Protein AF-A0A951EPS0-F1 (afdb_monomer)

Solvent-accessible surface area (backbone atoms only — not comparable to full-atom values): 3802 Å² total; per-residue (Å²): 139,90,85,86,72,94,71,67,101,61,90,86,82,78,80,81,91,52,71,70,59,51,58,60,49,42,40,48,53,72,29,92,84,6,55,52,49,53,54,52,51,35,45,63,49,32,78,76,47,82,53,65,69,63,24,55,73,37,102

Structure (mmCIF, N/CA/C/O backbone):
data_AF-A0A951EPS0-F1
#
_entry.id   AF-A0A951EPS0-F1
#
loop_
_atom_site.group_PDB
_atom_site.id
_atom_site.type_symbol
_atom_site.label_atom_id
_atom_site.label_alt_id
_atom_site.label_comp_id
_atom_site.label_asym_id
_atom_site.label_entity_id
_atom_site.label_seq_id
_atom_site.pdbx_PDB_ins_code
_atom_site.Cartn_x
_atom_site.Cartn_y
_atom_site.Cartn_z
_atom_site.occupancy
_atom_site.B_iso_or_equiv
_atom_site.auth_seq_id
_atom_site.auth_comp_id
_atom_site.auth_asym_id
_atom_site.auth_atom_id
_atom_site.pdbx_PDB_model_num
ATOM 1 N N . MET A 1 1 ? 2.948 9.817 -13.597 1.00 88.50 1 MET A 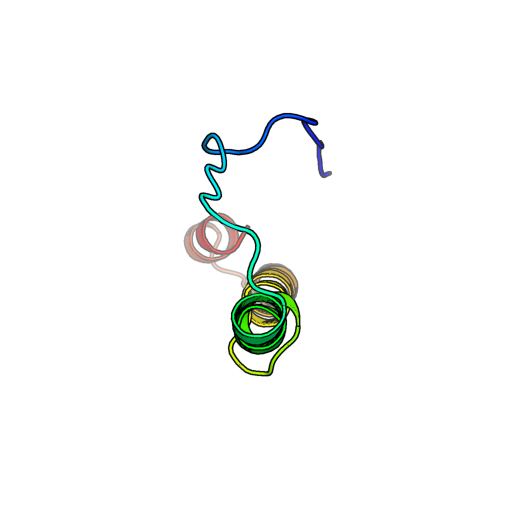N 1
ATOM 2 C CA . MET A 1 1 ? 2.360 10.930 -12.813 1.00 88.50 1 MET A CA 1
ATOM 3 C C . MET A 1 1 ? 1.166 10.368 -12.063 1.00 88.50 1 MET A C 1
ATOM 5 O O . MET A 1 1 ? 0.382 9.679 -12.697 1.00 88.50 1 MET A O 1
ATOM 9 N N . PHE A 1 2 ? 1.046 10.610 -10.757 1.00 95.06 2 PHE A N 1
ATOM 10 C CA . PHE A 1 2 ? -0.064 10.087 -9.950 1.00 95.06 2 PHE A CA 1
ATOM 11 C C . PHE A 1 2 ? -1.220 11.089 -9.867 1.00 95.06 2 PHE A C 1
ATOM 13 O O . PHE A 1 2 ? -1.002 12.301 -9.886 1.00 95.06 2 PHE A O 1
ATOM 20 N N . LEU A 1 3 ? -2.442 10.573 -9.744 1.00 97.44 3 LEU A N 1
ATOM 21 C CA . LEU A 1 3 ? -3.654 11.344 -9.472 1.00 97.44 3 LEU A CA 1
ATOM 22 C C . LEU A 1 3 ? -4.310 10.786 -8.209 1.00 97.44 3 LEU A C 1
ATOM 24 O O . LEU A 1 3 ? -4.443 9.575 -8.069 1.00 97.44 3 LEU A O 1
ATOM 28 N N . HIS A 1 4 ? -4.744 11.664 -7.308 1.00 97.31 4 HIS A N 1
ATOM 29 C CA . HIS A 1 4 ? -5.416 11.274 -6.070 1.00 97.31 4 HIS A CA 1
ATOM 30 C C . HIS A 1 4 ? -6.889 11.692 -6.106 1.00 97.31 4 HIS A C 1
ATOM 32 O O . HIS A 1 4 ? -7.215 12.860 -6.336 1.00 97.31 4 HIS A O 1
ATOM 38 N N . ARG A 1 5 ? -7.777 10.727 -5.863 1.00 97.81 5 ARG A N 1
ATOM 39 C CA . ARG A 1 5 ? -9.212 10.921 -5.623 1.00 97.81 5 ARG A CA 1
ATOM 40 C C . ARG A 1 5 ? -9.466 10.766 -4.124 1.00 97.81 5 ARG A C 1
ATOM 42 O O . ARG A 1 5 ? -8.826 9.935 -3.493 1.00 97.81 5 ARG A O 1
ATOM 49 N N . LYS A 1 6 ? -10.334 11.605 -3.548 1.00 97.25 6 LYS A N 1
ATOM 50 C CA . LYS A 1 6 ? -10.570 11.629 -2.088 1.00 97.25 6 LYS A CA 1
ATOM 51 C C . LYS A 1 6 ? -11.417 10.444 -1.629 1.00 97.25 6 LYS A C 1
ATOM 53 O O . LYS A 1 6 ? -11.417 10.103 -0.452 1.00 97.25 6 LYS A O 1
ATOM 58 N N . GLU A 1 7 ? -12.180 9.879 -2.550 1.00 97.56 7 GLU A N 1
ATOM 59 C CA . GLU A 1 7 ? -13.050 8.740 -2.343 1.00 97.56 7 GLU A CA 1
ATOM 60 C C . GLU A 1 7 ? -12.226 7.461 -2.148 1.00 97.56 7 GLU A C 1
ATOM 62 O O . GLU A 1 7 ? -11.250 7.215 -2.857 1.00 97.56 7 GLU A O 1
ATOM 67 N N . THR A 1 8 ? -12.635 6.619 -1.198 1.00 97.31 8 THR A N 1
ATOM 68 C CA . THR A 1 8 ? -12.063 5.280 -1.034 1.00 97.31 8 THR A CA 1
ATOM 69 C C . THR A 1 8 ? -12.557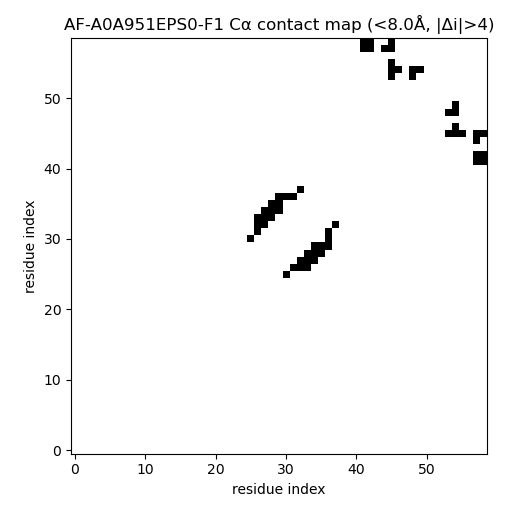 4.348 -2.144 1.00 97.31 8 TH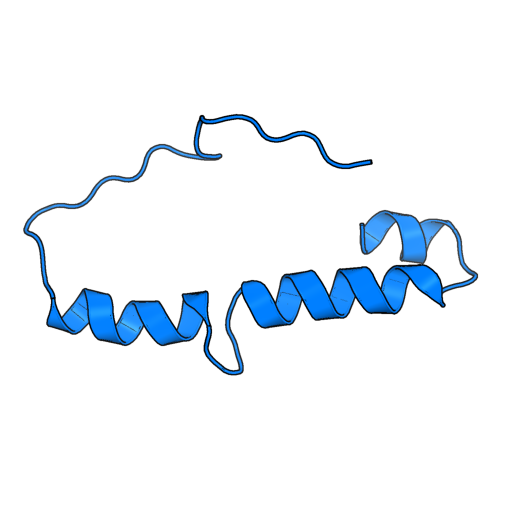R A C 1
ATOM 71 O O . THR A 1 8 ? -13.662 4.518 -2.659 1.00 97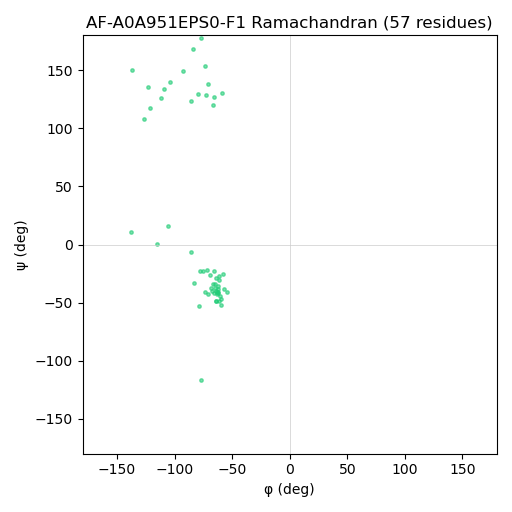.31 8 THR A O 1
ATOM 74 N N . ILE A 1 9 ? -11.771 3.316 -2.478 1.00 97.19 9 ILE A N 1
ATOM 75 C CA . ILE A 1 9 ? -12.133 2.302 -3.494 1.00 97.19 9 ILE A CA 1
ATOM 76 C C . ILE A 1 9 ? -13.464 1.614 -3.143 1.00 97.19 9 ILE A C 1
ATOM 78 O O . ILE A 1 9 ? -14.292 1.350 -4.011 1.00 97.19 9 ILE A O 1
ATOM 82 N N . ALA A 1 10 ? -13.681 1.360 -1.851 1.00 96.62 10 ALA A N 1
ATOM 83 C CA . ALA A 1 10 ? -14.929 0.860 -1.292 1.00 96.62 10 ALA A CA 1
ATOM 84 C C . ALA A 1 10 ? -15.263 1.613 0.009 1.00 96.62 10 ALA A C 1
ATOM 86 O O . ALA A 1 10 ? -14.346 2.058 0.709 1.00 96.62 10 ALA A O 1
ATOM 87 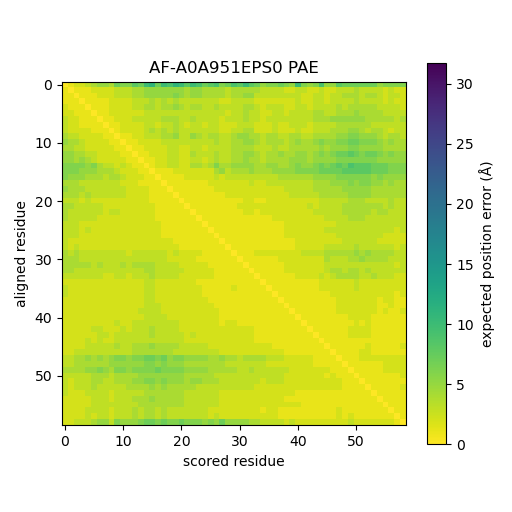N N . PRO A 1 11 ? -16.551 1.776 0.366 1.00 96.00 11 PRO A N 1
ATOM 88 C CA . PRO A 1 11 ? -16.937 2.437 1.608 1.00 96.00 11 PRO A CA 1
ATOM 89 C C . PRO A 1 11 ? -16.493 1.621 2.827 1.00 96.00 11 PRO A C 1
ATOM 91 O O . PRO A 1 11 ? -16.840 0.447 2.965 1.00 96.00 11 PRO A O 1
ATOM 94 N N . VAL A 1 12 ? -15.770 2.262 3.746 1.00 95.50 12 VAL A N 1
ATOM 95 C CA . VAL A 1 12 ? -15.357 1.645 5.012 1.00 95.50 12 VAL A CA 1
ATOM 96 C C . VAL A 1 12 ? -16.521 1.679 6.000 1.00 95.50 12 VAL A C 1
ATOM 98 O O . VAL A 1 12 ? -17.125 2.726 6.229 1.00 95.50 12 VAL A O 1
ATOM 101 N N . LYS A 1 13 ? -16.833 0.531 6.607 1.00 95.62 13 LYS A 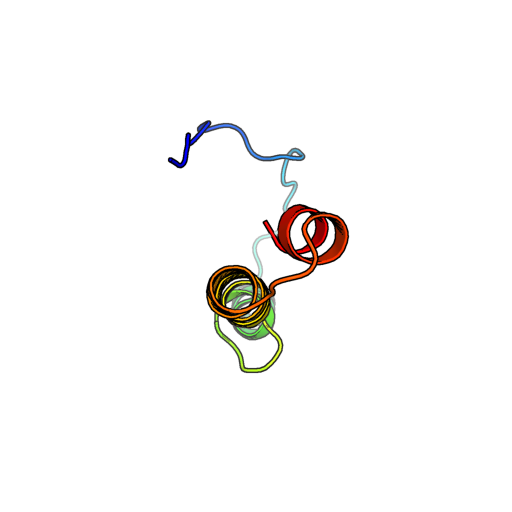N 1
ATOM 102 C CA . LYS A 1 13 ? -17.829 0.415 7.678 1.00 95.62 13 LYS A CA 1
ATOM 103 C C . LYS A 1 13 ? -17.163 -0.154 8.921 1.00 95.62 13 LYS A C 1
ATOM 105 O O . LYS A 1 13 ? -16.706 -1.291 8.909 1.00 95.62 13 LYS A O 1
ATOM 110 N N . VAL A 1 14 ? -17.144 0.634 9.989 1.00 95.12 14 VAL A N 1
ATOM 111 C CA . VAL A 1 14 ? -16.708 0.203 11.321 1.00 95.12 14 VAL A CA 1
ATOM 112 C C . VAL A 1 14 ? -17.949 0.132 12.205 1.00 95.12 14 VAL A C 1
ATOM 114 O O . VAL A 1 14 ? -18.785 1.031 12.156 1.00 95.12 14 VAL A O 1
ATOM 117 N N . GLY A 1 15 ? -18.095 -0.953 12.967 1.00 96.12 15 GLY A N 1
ATOM 118 C CA . GLY A 1 15 ? -19.126 -1.067 13.999 1.00 96.12 15 GLY A CA 1
ATOM 119 C C . GLY A 1 15 ? -18.719 -0.276 15.241 1.00 96.12 15 GLY A C 1
ATOM 120 O O . GLY A 1 15 ? -18.529 0.936 15.193 1.00 96.12 15 GLY A O 1
ATOM 121 N N . THR A 1 16 ? -18.530 -0.970 16.360 1.00 97.50 16 THR A N 1
ATOM 122 C CA . THR A 1 16 ? -17.950 -0.364 17.564 1.00 97.50 16 THR A CA 1
ATOM 123 C C . THR A 1 16 ? -16.448 -0.129 17.364 1.00 97.50 16 THR A C 1
ATOM 125 O O . THR A 1 16 ? -15.748 -1.072 16.990 1.00 97.50 16 THR A O 1
ATOM 128 N N . PRO A 1 17 ? -15.920 1.082 17.619 1.00 96.94 17 PRO A N 1
ATOM 129 C CA . PRO A 1 17 ? -14.482 1.327 17.575 1.00 96.94 17 PRO A CA 1
ATOM 130 C C . PRO A 1 17 ? -13.719 0.431 18.560 1.00 96.94 17 PRO A C 1
ATOM 132 O O . PRO A 1 17 ? -14.059 0.381 19.742 1.00 96.94 17 PRO A O 1
ATOM 135 N N . ASP A 1 18 ? -12.663 -0.235 18.084 1.00 98.00 18 ASP A N 1
ATOM 136 C CA . ASP A 1 18 ? -11.775 -1.058 18.911 1.00 98.00 18 ASP A CA 1
ATOM 137 C C . ASP A 1 18 ? -10.304 -0.638 18.712 1.00 98.00 18 ASP A C 1
ATOM 139 O O . ASP A 1 18 ? -9.715 -0.916 17.661 1.00 98.00 18 ASP A O 1
ATOM 143 N N . PRO A 1 19 ? -9.676 0.018 19.706 1.00 97.88 19 PRO A N 1
ATOM 144 C CA . PRO A 1 19 ? -8.288 0.459 19.602 1.00 97.88 19 PRO A CA 1
ATOM 145 C C . PRO A 1 19 ? -7.282 -0.699 19.600 1.00 97.88 19 PRO A C 1
ATOM 147 O O . PRO A 1 19 ? -6.206 -0.558 19.024 1.00 97.88 19 PRO A O 1
ATOM 150 N N . ARG A 1 20 ? -7.614 -1.853 20.198 1.00 98.38 20 ARG A N 1
ATOM 151 C CA . ARG A 1 20 ? -6.736 -3.034 20.183 1.00 98.38 20 ARG A CA 1
ATOM 152 C C . ARG A 1 20 ? -6.694 -3.638 18.7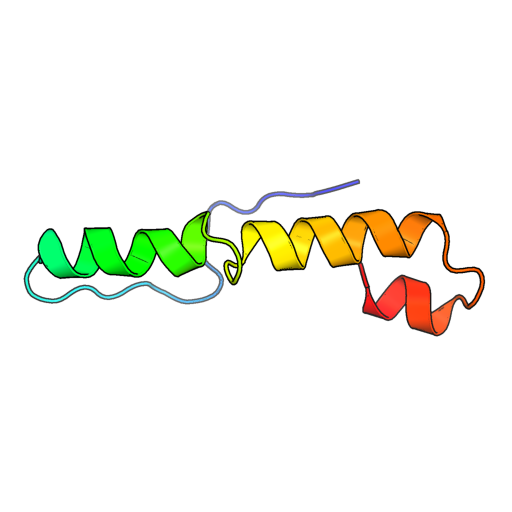88 1.00 98.38 20 ARG A C 1
ATOM 154 O O . ARG A 1 20 ? -5.616 -3.940 18.288 1.00 98.38 20 ARG A O 1
ATOM 161 N N . PHE A 1 21 ? -7.849 -3.737 18.130 1.00 98.12 21 PHE A N 1
ATOM 162 C CA . PHE A 1 21 ? -7.894 -4.122 16.720 1.00 98.12 21 PHE A CA 1
ATOM 163 C C . PHE A 1 21 ? -7.183 -3.094 15.830 1.00 98.12 21 PHE A C 1
ATOM 165 O O . PHE A 1 21 ? -6.419 -3.477 14.949 1.00 98.12 21 PHE A O 1
ATOM 172 N N . GLY A 1 22 ? -7.359 -1.796 16.104 1.00 97.75 22 GLY A N 1
ATOM 173 C CA . GLY A 1 22 ? -6.626 -0.731 15.416 1.00 97.75 22 GLY A CA 1
ATOM 174 C C . GLY A 1 22 ? -5.106 -0.909 15.486 1.00 97.75 22 GLY A C 1
ATOM 175 O O . GLY A 1 22 ? -4.432 -0.745 14.474 1.00 97.75 22 GLY A O 1
ATOM 176 N N . GLN A 1 23 ? -4.570 -1.323 16.639 1.00 98.44 23 GLN A N 1
ATOM 177 C CA . GLN A 1 23 ? -3.148 -1.639 16.783 1.00 98.44 23 GLN A CA 1
ATOM 178 C C . GLN A 1 23 ? -2.720 -2.838 15.922 1.00 98.44 23 GLN A C 1
ATOM 180 O O . GLN A 1 23 ? -1.650 -2.790 15.324 1.00 98.44 23 GLN A O 1
ATOM 185 N N . LEU A 1 24 ? -3.541 -3.889 15.821 1.00 98.38 24 LEU A N 1
ATOM 186 C CA . LEU A 1 24 ? -3.258 -5.027 14.933 1.00 98.38 24 LEU A CA 1
ATOM 187 C C . LEU A 1 24 ? -3.269 -4.608 13.455 1.00 98.38 24 LEU A C 1
ATOM 189 O O . LEU A 1 24 ? -2.436 -5.064 12.677 1.00 98.38 24 LEU A O 1
ATOM 193 N N . LEU A 1 25 ? -4.174 -3.702 13.072 1.00 98.12 25 LEU A N 1
ATOM 194 C CA . LEU A 1 25 ? -4.283 -3.198 11.702 1.00 98.12 25 LEU A CA 1
ATOM 195 C C . LEU A 1 25 ? -3.050 -2.386 11.262 1.00 98.12 25 LEU A C 1
ATOM 197 O O . LEU A 1 25 ? -2.775 -2.302 10.066 1.00 98.12 25 LEU A O 1
ATOM 201 N N . LEU A 1 26 ? -2.270 -1.836 12.204 1.00 98.44 26 LEU A N 1
ATOM 202 C CA . LEU A 1 26 ? -1.021 -1.132 11.886 1.00 98.44 26 LEU A CA 1
ATOM 203 C C . LEU A 1 26 ? 0.014 -2.033 11.198 1.00 98.44 26 LEU A C 1
ATOM 205 O O . LEU A 1 26 ? 0.798 -1.519 10.402 1.00 98.44 26 LEU A O 1
ATOM 209 N N . GLU A 1 27 ? -0.013 -3.350 11.430 1.00 98.44 27 GLU A N 1
ATOM 210 C CA . GLU A 1 27 ? 0.862 -4.294 10.717 1.00 98.44 27 GLU A CA 1
ATOM 211 C C . GLU A 1 27 ? 0.577 -4.282 9.209 1.00 98.44 27 GLU A C 1
ATOM 213 O O . GLU A 1 27 ? 1.500 -4.297 8.401 1.00 98.44 27 GLU A O 1
ATOM 218 N N . GLN A 1 28 ? -0.692 -4.164 8.810 1.00 98.38 28 GLN A N 1
ATOM 219 C CA . GLN A 1 28 ? -1.057 -4.062 7.396 1.00 98.38 28 GLN A CA 1
ATOM 220 C C . GLN A 1 28 ? -0.817 -2.664 6.816 1.00 98.38 28 GLN A C 1
ATOM 222 O O . GLN A 1 28 ? -0.635 -2.525 5.612 1.00 98.38 28 GLN A O 1
ATOM 227 N N . PHE A 1 29 ? -0.764 -1.620 7.644 1.00 97.56 29 PHE A N 1
ATOM 228 C CA . PHE A 1 29 ? -0.448 -0.273 7.168 1.00 97.56 29 PHE A CA 1
ATOM 229 C C . PHE A 1 29 ? 1.058 -0.073 6.936 1.00 97.56 29 PHE A C 1
ATOM 231 O O . PHE A 1 29 ? 1.466 0.358 5.860 1.00 97.56 29 PHE A O 1
ATOM 238 N N . GLY A 1 30 ? 1.885 -0.378 7.941 1.00 96.44 30 GLY A N 1
ATOM 239 C CA . GLY A 1 30 ? 3.322 -0.073 7.936 1.00 96.44 30 GLY A CA 1
ATOM 240 C C . GLY A 1 30 ? 4.221 -1.190 8.464 1.00 96.44 30 GLY A C 1
ATOM 241 O O . GLY A 1 30 ? 5.397 -0.944 8.721 1.00 96.44 30 GLY A O 1
ATOM 242 N N . GLY A 1 31 ? 3.678 -2.388 8.670 1.00 97.88 31 GLY A N 1
ATOM 243 C CA . GLY A 1 31 ? 4.453 -3.559 9.058 1.00 97.88 31 GLY A CA 1
ATOM 244 C C . GLY A 1 31 ? 5.226 -4.177 7.895 1.00 97.88 31 GLY A C 1
ATOM 245 O O . GLY A 1 31 ? 5.134 -3.757 6.736 1.00 97.88 31 GLY A O 1
ATOM 246 N N . ALA A 1 32 ? 5.994 -5.220 8.207 1.00 97.62 32 ALA A N 1
ATOM 247 C CA . ALA A 1 32 ? 6.860 -5.885 7.233 1.00 97.62 32 ALA A CA 1
ATOM 248 C C . ALA A 1 32 ? 6.060 -6.540 6.096 1.00 97.62 32 ALA A C 1
ATOM 250 O O . ALA A 1 32 ? 6.545 -6.638 4.973 1.00 97.62 32 ALA A O 1
ATOM 251 N N . THR A 1 33 ? 4.827 -6.957 6.390 1.00 97.62 33 THR A N 1
ATOM 252 C CA . THR A 1 33 ? 3.903 -7.575 5.425 1.00 97.62 33 THR A CA 1
ATOM 253 C C . THR A 1 33 ? 2.772 -6.639 4.993 1.00 97.62 33 THR A C 1
ATOM 255 O O . THR A 1 33 ? 1.767 -7.102 4.463 1.00 97.62 33 THR A O 1
ATOM 258 N N . GLY A 1 34 ? 2.917 -5.334 5.247 1.00 98.06 34 GLY A N 1
ATOM 259 C CA . GLY A 1 34 ? 1.883 -4.342 4.980 1.00 98.06 34 GLY A CA 1
ATOM 260 C C . GLY A 1 34 ? 1.843 -3.814 3.545 1.00 98.06 34 GLY A C 1
ATOM 261 O O . GLY A 1 34 ? 2.773 -3.974 2.751 1.00 98.06 34 GLY A O 1
ATOM 262 N N . GLU A 1 35 ? 0.763 -3.098 3.251 1.00 98.38 35 GLU A N 1
ATOM 263 C CA . GLU A 1 35 ? 0.439 -2.533 1.940 1.00 98.38 35 GLU A CA 1
ATOM 264 C C . GLU A 1 35 ? 1.473 -1.506 1.468 1.00 98.38 35 GLU A C 1
ATOM 266 O O . GLU A 1 35 ? 1.801 -1.453 0.284 1.00 98.38 35 GLU A O 1
ATOM 271 N N . LEU A 1 36 ? 2.045 -0.713 2.384 1.00 97.94 36 LEU A N 1
ATOM 272 C CA . LEU A 1 36 ? 3.106 0.233 2.031 1.00 97.94 36 LEU A CA 1
ATOM 273 C C . LEU A 1 36 ? 4.350 -0.490 1.498 1.00 97.94 36 LEU A C 1
ATOM 275 O O . LEU A 1 36 ? 4.945 -0.044 0.517 1.00 97.94 36 LEU A O 1
ATOM 279 N N . THR A 1 37 ? 4.726 -1.609 2.122 1.00 98.38 37 THR A N 1
ATOM 280 C CA . THR A 1 37 ? 5.865 -2.425 1.687 1.00 98.38 37 THR A CA 1
ATOM 281 C C . THR A 1 37 ? 5.600 -2.998 0.300 1.00 98.38 37 THR A C 1
ATOM 283 O O . THR A 1 37 ? 6.437 -2.835 -0.587 1.00 98.38 37 THR A O 1
ATOM 286 N N . ALA A 1 38 ? 4.421 -3.588 0.083 1.00 98.31 38 ALA A N 1
ATOM 287 C CA . ALA A 1 38 ? 4.032 -4.139 -1.213 1.00 98.31 38 ALA A CA 1
ATOM 288 C C . ALA A 1 38 ? 4.028 -3.066 -2.317 1.00 98.31 38 ALA A C 1
ATOM 290 O O . ALA A 1 38 ? 4.712 -3.217 -3.330 1.00 98.31 38 ALA A O 1
ATOM 291 N N . ALA A 1 39 ? 3.335 -1.945 -2.090 1.00 98.06 39 ALA A N 1
ATOM 292 C CA . ALA A 1 39 ? 3.213 -0.867 -3.067 1.00 98.06 39 ALA A CA 1
ATOM 293 C C . ALA A 1 39 ? 4.575 -0.270 -3.451 1.00 98.06 39 ALA A C 1
ATOM 295 O O . ALA A 1 39 ? 4.872 -0.112 -4.635 1.00 98.06 39 ALA A O 1
ATOM 296 N N . LEU A 1 40 ? 5.434 0.032 -2.469 1.00 98.19 40 LEU A N 1
ATOM 297 C CA . LEU A 1 40 ? 6.760 0.589 -2.745 1.00 98.19 40 LEU A CA 1
ATOM 298 C C . LEU A 1 40 ? 7.681 -0.426 -3.421 1.00 98.19 40 LEU A C 1
ATOM 300 O O . LEU A 1 40 ? 8.456 -0.042 -4.298 1.00 98.19 40 LEU A O 1
ATOM 304 N N . GLN A 1 41 ? 7.597 -1.703 -3.040 1.00 98.38 41 GLN A N 1
ATOM 305 C CA . GLN A 1 41 ? 8.403 -2.759 -3.636 1.00 98.38 41 GLN A CA 1
ATOM 306 C C . GLN A 1 41 ? 8.066 -2.955 -5.118 1.00 98.38 41 GLN A C 1
ATOM 308 O O . GLN A 1 41 ? 8.977 -2.961 -5.946 1.00 98.38 41 GLN A O 1
ATOM 313 N N . TYR A 1 42 ? 6.788 -3.071 -5.476 1.00 98.31 42 TYR A N 1
ATOM 314 C CA . TYR A 1 42 ? 6.392 -3.221 -6.881 1.00 98.31 42 TYR A CA 1
ATOM 315 C C . TYR A 1 42 ? 6.716 -1.966 -7.688 1.00 98.31 42 TYR A C 1
ATOM 317 O O . TYR A 1 42 ? 7.299 -2.048 -8.773 1.00 98.31 42 TYR A O 1
ATOM 325 N N . TRP A 1 43 ? 6.465 -0.791 -7.107 1.00 98.06 43 TRP A N 1
ATOM 326 C CA . TRP A 1 43 ? 6.767 0.468 -7.767 1.00 98.06 43 TRP A CA 1
ATOM 327 C C . TRP A 1 43 ? 8.263 0.617 -8.069 1.00 98.06 43 TRP A C 1
ATOM 329 O O . TRP A 1 43 ? 8.614 0.899 -9.216 1.00 98.06 43 TRP A O 1
ATOM 339 N N . VAL A 1 44 ? 9.159 0.361 -7.104 1.00 98.31 44 VAL A N 1
ATOM 340 C CA . VAL A 1 44 ? 10.616 0.458 -7.330 1.00 98.31 44 VAL A CA 1
ATOM 341 C C . VAL A 1 44 ? 11.130 -0.605 -8.309 1.00 98.31 44 VAL A C 1
ATOM 343 O O . VAL A 1 44 ? 12.029 -0.327 -9.109 1.00 98.31 44 VAL A O 1
ATOM 346 N N . GLN A 1 45 ? 10.539 -1.804 -8.300 1.00 98.44 45 GLN A N 1
ATOM 347 C CA . GLN A 1 45 ? 10.849 -2.856 -9.272 1.00 98.44 45 GLN A CA 1
ATOM 348 C C . GLN A 1 45 ? 10.504 -2.410 -10.697 1.00 98.44 45 GLN A C 1
ATOM 350 O O . GLN A 1 45 ? 11.316 -2.604 -11.601 1.00 98.44 45 GLN A O 1
ATOM 355 N N . SER A 1 46 ? 9.368 -1.731 -10.894 1.00 97.81 46 SER A N 1
ATOM 356 C CA . SER A 1 46 ? 8.910 -1.296 -12.221 1.00 97.81 46 SER A CA 1
ATOM 357 C C . SER A 1 46 ? 9.909 -0.397 -12.973 1.00 97.81 46 SER A C 1
ATOM 359 O O . SER A 1 46 ? 9.923 -0.390 -14.203 1.00 97.81 46 SER A O 1
ATOM 361 N N . PHE A 1 47 ? 10.793 0.324 -12.271 1.00 97.75 47 PHE A N 1
ATOM 362 C CA . PHE A 1 47 ? 11.814 1.176 -12.901 1.00 97.75 47 PHE A CA 1
ATOM 363 C C . PHE A 1 47 ? 12.944 0.396 -13.578 1.00 97.75 47 PHE A C 1
ATOM 365 O O . PHE A 1 47 ? 13.623 0.947 -14.441 1.00 97.75 47 PHE A O 1
ATOM 372 N N . HIS A 1 48 ? 13.156 -0.860 -13.187 1.00 97.50 48 HIS A N 1
ATOM 373 C CA . HIS A 1 48 ? 14.294 -1.669 -13.628 1.00 97.50 48 HIS A CA 1
ATOM 374 C C . HIS A 1 48 ? 13.866 -2.889 -14.455 1.00 97.50 48 HIS A C 1
ATOM 376 O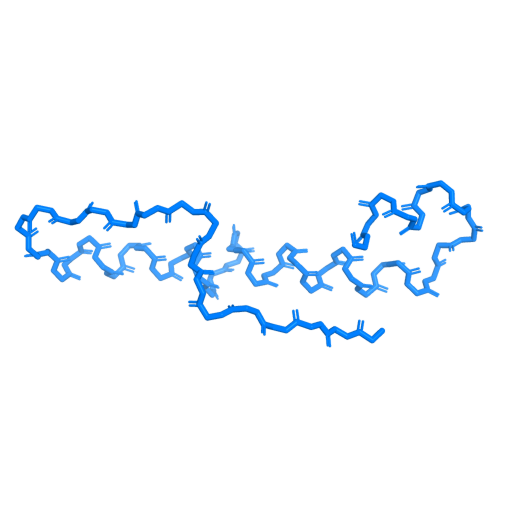 O . HIS A 1 48 ? 14.712 -3.669 -14.884 1.00 97.50 48 HIS A O 1
ATOM 382 N N . VAL A 1 49 ? 12.561 -3.069 -14.675 1.00 98.31 49 VAL A N 1
ATOM 383 C CA . VAL A 1 49 ? 12.018 -4.136 -15.520 1.00 98.31 49 VAL A CA 1
ATOM 384 C C . VAL A 1 49 ? 12.001 -3.680 -16.979 1.00 98.31 49 VAL A C 1
ATOM 386 O O . VAL A 1 49 ? 11.401 -2.658 -17.322 1.00 98.31 49 VAL A O 1
ATOM 389 N N . GLU A 1 50 ? 12.654 -4.458 -17.842 1.00 98.19 50 GLU A N 1
ATOM 390 C CA . GLU A 1 50 ? 12.744 -4.186 -19.283 1.00 98.19 50 GLU A CA 1
ATOM 391 C C . GLU A 1 50 ? 11.515 -4.680 -20.054 1.00 98.19 50 GLU A C 1
ATOM 393 O O . GLU A 1 50 ? 11.102 -4.049 -21.029 1.00 98.19 50 GLU A O 1
ATOM 398 N N . ASP A 1 51 ? 10.908 -5.785 -19.607 1.00 98.44 51 ASP A N 1
ATOM 399 C CA . ASP A 1 51 ? 9.687 -6.304 -20.217 1.00 98.44 51 ASP A CA 1
ATOM 400 C C . ASP A 1 51 ? 8.522 -5.336 -19.986 1.00 98.44 51 ASP A C 1
ATOM 402 O O . ASP A 1 51 ? 8.141 -5.027 -18.854 1.00 98.44 51 ASP A O 1
ATOM 406 N N . ALA A 1 52 ? 7.944 -4.847 -21.082 1.00 97.94 52 ALA A N 1
ATOM 407 C CA . ALA A 1 52 ? 6.905 -3.832 -21.021 1.00 97.94 52 ALA A CA 1
ATOM 408 C C . ALA A 1 52 ? 5.621 -4.329 -20.337 1.00 97.94 52 ALA A C 1
ATOM 410 O O . ALA A 1 52 ? 4.975 -3.538 -19.653 1.00 97.94 52 ALA A O 1
ATOM 411 N N . GLY A 1 53 ? 5.265 -5.609 -20.498 1.00 98.31 53 GLY A N 1
ATOM 412 C CA . GLY A 1 53 ? 4.061 -6.187 -19.901 1.00 98.31 53 GLY A CA 1
ATOM 413 C C . GLY A 1 53 ? 4.207 -6.391 -18.396 1.00 98.31 53 GLY A C 1
ATOM 414 O O . GLY A 1 53 ? 3.302 -6.066 -17.633 1.00 98.31 53 GLY A O 1
ATOM 415 N N . ILE A 1 54 ? 5.373 -6.858 -17.946 1.00 98.31 54 ILE A N 1
ATOM 416 C CA . ILE A 1 54 ? 5.669 -7.004 -16.516 1.00 98.31 54 ILE A CA 1
ATOM 417 C C . ILE A 1 54 ? 5.765 -5.630 -15.850 1.00 98.31 54 ILE A C 1
ATOM 419 O O . ILE A 1 54 ? 5.265 -5.453 -14.742 1.00 98.31 54 ILE A O 1
ATOM 423 N N . ARG A 1 55 ? 6.373 -4.641 -16.515 1.00 98.12 55 ARG A N 1
ATOM 424 C CA . ARG A 1 55 ? 6.435 -3.275 -15.986 1.00 98.12 55 ARG A CA 1
ATOM 425 C C . ARG A 1 55 ? 5.044 -2.672 -15.794 1.00 98.12 55 ARG A C 1
ATOM 427 O O . ARG A 1 55 ? 4.824 -2.062 -14.757 1.00 98.12 55 ARG A O 1
ATOM 434 N N . ASP A 1 56 ? 4.146 -2.845 -16.763 1.00 97.69 56 ASP A N 1
ATOM 435 C CA . ASP A 1 56 ? 2.758 -2.367 -16.682 1.00 97.69 56 ASP A CA 1
ATOM 436 C C . ASP A 1 56 ? 1.994 -3.046 -15.537 1.00 97.69 56 ASP A C 1
ATOM 438 O O . ASP A 1 56 ? 1.336 -2.380 -14.750 1.00 97.69 56 ASP A O 1
ATOM 442 N N . MET A 1 57 ? 2.174 -4.359 -15.363 1.00 97.81 57 MET A N 1
ATOM 443 C CA . MET A 1 57 ? 1.563 -5.113 -14.264 1.00 97.81 57 MET A CA 1
ATOM 444 C C . MET A 1 57 ? 2.001 -4.628 -12.867 1.00 97.81 57 MET A C 1
ATOM 446 O O . MET A 1 57 ? 1.249 -4.772 -11.906 1.00 97.81 57 MET A O 1
ATOM 450 N N . LEU A 1 58 ? 3.221 -4.101 -12.730 1.00 97.75 58 LEU A N 1
ATOM 451 C CA . LEU A 1 58 ? 3.775 -3.632 -11.453 1.00 97.75 58 LEU A CA 1
ATOM 452 C C . LEU A 1 58 ? 3.391 -2.17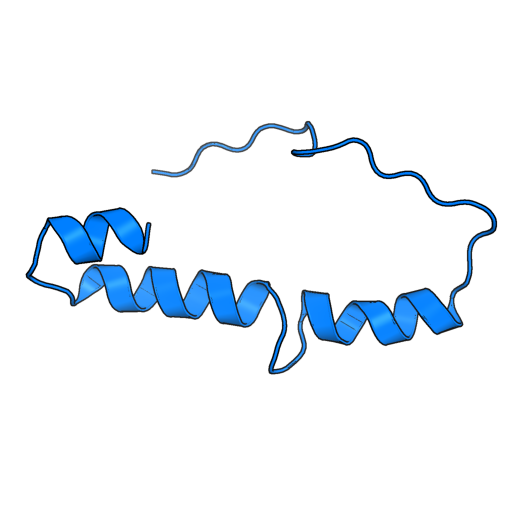9 -11.099 1.00 97.75 58 LEU A C 1
ATOM 454 O O . LEU A 1 58 ? 3.767 -1.727 -10.013 1.00 97.75 58 LEU A O 1
ATOM 458 N N . GLN A 1 59 ? 2.723 -1.440 -11.996 1.00 93.25 59 GLN A N 1
ATOM 459 C CA . GLN A 1 59 ? 2.446 0.003 -11.867 1.00 93.25 59 GLN A CA 1
ATOM 460 C C . GLN A 1 59 ? 0.997 0.351 -11.524 1.00 93.25 59 GLN A C 1
ATOM 462 O O . GLN A 1 59 ? 0.078 -0.440 -11.820 1.00 93.25 59 GLN A O 1
#

Secondary structure (DSSP, 8-state):
-----SS-SS----SS--HHHHHHHHHHHHSTTSHHHHHHHHHHHHTT---HHHHHHT-

Sequence (59 aa):
MFLHRKETIAPVKVGTPDPRFGQLLLEQFGGATGELTAALQYWVQSFHVEDAGIRDMLQ

pLDDT: mean 97.43, std 1.55, range [88.5, 98.44]

Nearest PDB structures (foldseek):
  4r42-assembly1_C-2  TM=9.993E-01  e=2.350E-05  Nostoc sp. PCC 7120 = FACHB-418
  6j42-assembly1_A  TM=9.956E-01  e=2.888E-05  Nostoc sp. PCC 7120 = FACHB-418
  4r42-assembly1_A-2  TM=1.002E+00  e=3.094E-05  Nostoc sp. PCC 7120 = FACHB-418
  6j42-assembly1_B-2  TM=9.962E-01  e=3.314E-05  Nostoc sp. PCC 7120 = FACHB-418
  4r42-assembly1_B-2  TM=9.996E-01  e=5.009E-05  Nostoc sp. PCC 7120 = FACHB-418

Foldseek 3Di:
DDDDDPDDPDDDDDDDDDVVVVVVCVCQPDNPPHPVVQLVVLQVVLVVDPDPVSSVVSD

Radius of gyration: 15.71 Å; Cα contacts (8 Å, |Δi|>4): 30; chains: 1; bounding box: 33×19×41 Å

Mean predicted aligned error: 2.64 Å